Protein AF-A0A3C1DBM1-F1 (afdb_monomer)

Structure (mmCIF, N/CA/C/O backbone):
data_AF-A0A3C1DBM1-F1
#
_entry.id   AF-A0A3C1DBM1-F1
#
loop_
_atom_site.group_PDB
_atom_site.id
_atom_site.type_symbol
_atom_site.label_atom_id
_atom_site.label_alt_id
_atom_site.label_comp_id
_atom_site.label_asym_id
_atom_site.label_entity_id
_atom_site.label_seq_id
_atom_site.pdbx_PDB_ins_code
_atom_site.Cartn_x
_atom_site.Cartn_y
_atom_site.Cartn_z
_atom_site.occupancy
_atom_site.B_iso_or_equiv
_atom_site.auth_seq_id
_atom_site.auth_comp_id
_atom_site.auth_asym_id
_atom_site.auth_atom_id
_atom_site.pdbx_PDB_model_num
ATOM 1 N N . VAL A 1 1 ? 2.789 6.511 -1.102 1.00 89.38 1 VAL A N 1
ATOM 2 C CA . VAL A 1 1 ? 3.367 6.267 0.245 1.00 89.38 1 VAL A CA 1
ATOM 3 C C . VAL A 1 1 ? 4.881 6.455 0.311 1.00 89.38 1 VAL A C 1
ATOM 5 O O . VAL A 1 1 ? 5.406 6.600 1.406 1.00 8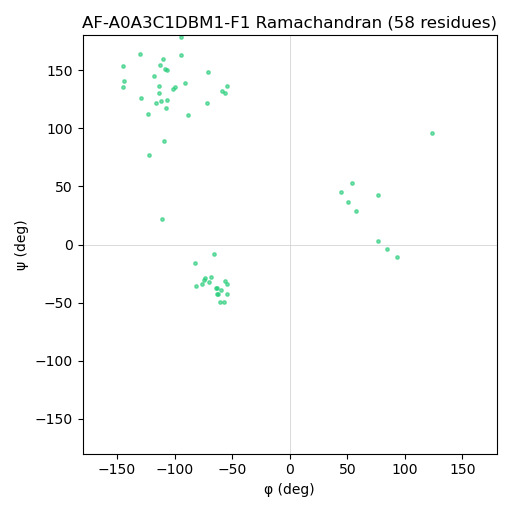9.38 1 VAL A O 1
ATOM 8 N N . ASN A 1 2 ? 5.596 6.473 -0.821 1.00 90.62 2 ASN A N 1
ATOM 9 C CA . ASN A 1 2 ? 7.039 6.754 -0.912 1.00 90.62 2 ASN A CA 1
ATOM 10 C C . ASN A 1 2 ? 7.920 5.805 -0.076 1.00 90.62 2 ASN A C 1
ATOM 12 O O . ASN A 1 2 ? 9.032 6.169 0.318 1.00 90.62 2 ASN A O 1
ATOM 16 N N . GLY A 1 3 ? 7.453 4.57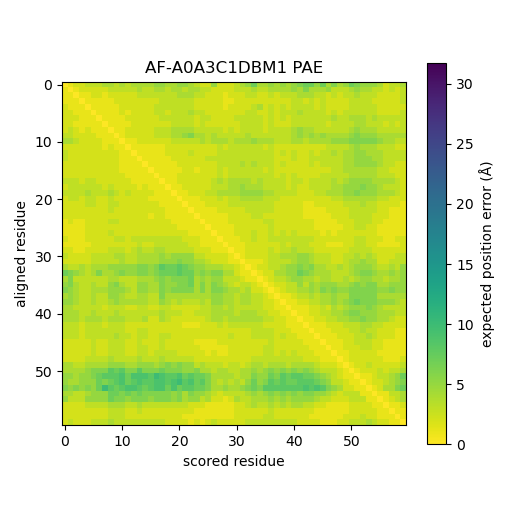0 0.123 1.00 92.00 3 GLY A N 1
ATOM 17 C CA . GLY A 1 3 ? 8.056 3.537 0.964 1.00 92.00 3 GLY A CA 1
ATOM 18 C C . GLY A 1 3 ? 7.098 3.027 2.039 1.00 92.00 3 GLY A C 1
ATOM 19 O O . GLY A 1 3 ? 7.027 3.593 3.127 1.00 92.00 3 GLY A O 1
ATOM 20 N N . LEU A 1 4 ? 6.413 1.912 1.774 1.00 92.31 4 LEU A N 1
ATOM 21 C CA . LEU A 1 4 ? 5.368 1.391 2.660 1.00 92.31 4 LEU A CA 1
ATOM 22 C C . LEU A 1 4 ? 5.913 0.959 4.031 1.00 92.31 4 LEU A C 1
ATOM 24 O O . LEU A 1 4 ? 5.310 1.275 5.048 1.00 92.31 4 LEU A O 1
ATOM 28 N N . ARG A 1 5 ? 7.116 0.368 4.094 1.00 91.25 5 ARG A N 1
ATOM 29 C CA . ARG A 1 5 ? 7.776 -0.000 5.370 1.00 91.25 5 ARG A CA 1
ATOM 30 C C . ARG A 1 5 ? 7.923 1.160 6.352 1.00 91.25 5 ARG A C 1
ATOM 32 O O . ARG A 1 5 ? 7.884 0.946 7.559 1.00 91.25 5 ARG A O 1
ATOM 39 N N . ALA A 1 6 ? 8.141 2.374 5.851 1.00 91.94 6 ALA A N 1
ATOM 40 C CA . ALA A 1 6 ? 8.278 3.544 6.711 1.00 91.94 6 ALA A CA 1
ATOM 41 C C . ALA A 1 6 ? 6.926 3.989 7.281 1.00 91.94 6 ALA A C 1
ATOM 43 O O . ALA A 1 6 ? 6.887 4.529 8.382 1.00 91.94 6 ALA A O 1
ATOM 44 N N . VAL A 1 7 ? 5.841 3.764 6.537 1.00 91.81 7 VAL A N 1
ATOM 45 C CA . VAL A 1 7 ? 4.477 4.115 6.944 1.00 91.81 7 VAL A CA 1
ATOM 46 C C . VAL A 1 7 ? 3.888 3.052 7.870 1.00 91.81 7 VAL A C 1
ATOM 48 O O . VAL A 1 7 ? 3.246 3.419 8.843 1.00 91.81 7 VAL A O 1
ATOM 51 N N . LEU A 1 8 ? 4.193 1.764 7.663 1.00 91.56 8 LEU A N 1
ATOM 52 C CA . LEU A 1 8 ? 3.775 0.679 8.568 1.00 91.56 8 LEU A CA 1
ATOM 53 C C . LEU A 1 8 ? 4.212 0.941 10.014 1.00 91.56 8 LEU A C 1
ATOM 55 O O . LEU A 1 8 ? 3.416 0.843 10.937 1.00 91.56 8 LEU A O 1
ATOM 59 N N . LYS A 1 9 ? 5.446 1.424 10.202 1.00 89.62 9 LYS A N 1
ATOM 60 C CA . LYS A 1 9 ? 5.980 1.827 11.517 1.00 89.62 9 LYS A CA 1
ATOM 61 C C . LYS A 1 9 ? 5.279 3.034 12.154 1.00 89.62 9 LYS A C 1
ATOM 63 O O . LYS A 1 9 ? 5.606 3.388 13.282 1.00 89.62 9 LYS A O 1
ATOM 68 N N . LYS A 1 10 ? 4.385 3.706 11.429 1.00 91.31 10 LYS A N 1
ATOM 69 C CA . LYS A 1 10 ? 3.647 4.899 11.864 1.00 91.31 10 LYS A CA 1
ATOM 70 C C . LYS A 1 10 ? 2.153 4.614 12.066 1.00 91.31 10 LYS A C 1
ATOM 72 O O . LYS A 1 10 ? 1.366 5.550 11.995 1.00 91.31 10 LYS A O 1
ATOM 77 N N . GLY A 1 11 ? 1.776 3.351 12.285 1.00 90.94 11 GLY A N 1
ATOM 78 C CA . GLY A 1 11 ? 0.380 2.962 12.508 1.00 90.94 11 GLY A CA 1
ATOM 79 C C . GLY A 1 11 ? -0.437 2.933 11.219 1.00 90.94 11 GLY A C 1
ATOM 80 O O . GLY A 1 11 ? -1.552 3.439 11.177 1.00 90.94 11 GLY A O 1
ATOM 81 N N . PHE A 1 12 ? 0.131 2.395 10.133 1.00 92.31 12 PHE A N 1
ATOM 82 C CA . PHE A 1 12 ? -0.599 2.297 8.864 1.00 92.31 12 PHE A CA 1
ATOM 83 C C . PHE A 1 12 ? -1.876 1.463 8.990 1.00 92.31 12 PHE A C 1
ATOM 85 O O . PHE A 1 12 ? -2.871 1.841 8.394 1.00 92.31 12 PHE A O 1
ATOM 92 N N . GLU A 1 13 ? -1.855 0.370 9.754 1.00 91.25 13 GLU A N 1
ATOM 93 C CA . GLU A 1 13 ? -3.028 -0.493 9.960 1.00 91.25 13 GLU A CA 1
ATOM 94 C C . GLU A 1 13 ? -4.159 0.257 10.673 1.00 91.25 13 GLU A C 1
ATOM 96 O O . GLU A 1 13 ? -5.300 0.205 10.226 1.00 91.25 13 GLU A O 1
ATOM 101 N N . ASP A 1 14 ? -3.834 1.056 11.694 1.00 92.44 14 ASP A N 1
ATOM 102 C CA . ASP A 1 14 ? -4.816 1.906 12.377 1.00 92.44 14 ASP A CA 1
ATOM 103 C C . ASP A 1 14 ? -5.413 2.946 11.422 1.00 92.44 14 ASP A C 1
ATOM 105 O O . ASP A 1 14 ? -6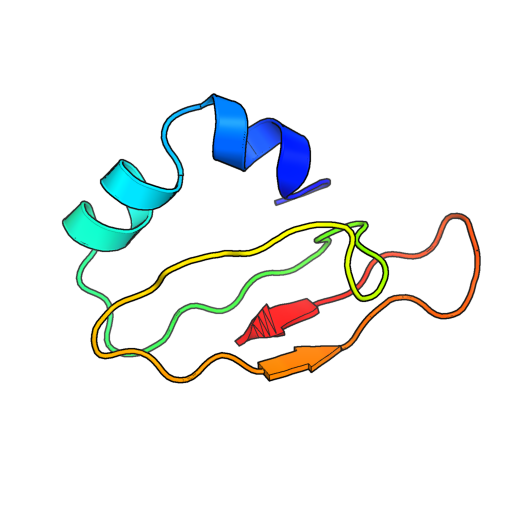.624 3.175 11.407 1.00 92.44 14 ASP A O 1
ATOM 109 N N . ILE A 1 15 ? -4.566 3.570 10.594 1.00 90.81 15 ILE A N 1
ATOM 110 C CA . ILE A 1 15 ? -5.008 4.506 9.556 1.00 90.81 15 ILE A CA 1
ATOM 111 C C . ILE A 1 15 ? -5.927 3.779 8.572 1.00 90.81 15 ILE A C 1
ATOM 113 O O . ILE A 1 15 ? -7.019 4.256 8.298 1.00 90.81 15 ILE A O 1
ATOM 117 N N . PHE A 1 16 ? -5.514 2.621 8.066 1.00 93.56 16 PHE A N 1
ATOM 118 C CA . PHE A 1 16 ? -6.278 1.831 7.109 1.00 93.56 16 PHE A CA 1
ATOM 119 C C . PHE A 1 16 ? -7.665 1.482 7.663 1.00 93.56 16 PHE A C 1
ATOM 121 O O . PHE A 1 16 ? -8.671 1.780 7.025 1.00 93.56 16 PHE A O 1
ATOM 128 N N . ALA A 1 17 ? -7.727 0.962 8.891 1.00 91.88 17 ALA A N 1
ATOM 129 C CA . ALA A 1 17 ? -8.978 0.624 9.562 1.00 91.88 17 ALA A CA 1
ATOM 130 C C . ALA A 1 17 ? -9.864 1.854 9.823 1.00 91.88 17 ALA A C 1
ATOM 132 O O . ALA A 1 17 ? -11.078 1.778 9.681 1.00 91.88 17 ALA A O 1
ATOM 133 N N . THR A 1 18 ? -9.272 3.001 10.171 1.00 95.06 18 THR A N 1
ATOM 134 C CA . THR A 1 18 ? -10.028 4.240 10.436 1.00 95.06 18 THR A CA 1
ATOM 135 C C . THR A 1 18 ? -10.643 4.831 9.168 1.00 95.06 18 THR A C 1
ATOM 137 O O . THR A 1 18 ? -11.684 5.480 9.235 1.00 95.06 18 THR A O 1
ATOM 140 N N . PHE A 1 19 ? -9.987 4.660 8.020 1.00 94.06 19 PHE A N 1
ATOM 141 C CA . PHE A 1 19 ? -10.482 5.188 6.751 1.00 94.06 19 PHE A CA 1
ATOM 142 C C . PHE A 1 19 ? -11.683 4.406 6.211 1.00 94.06 19 PHE A C 1
ATOM 144 O O . PHE A 1 19 ? -12.481 5.017 5.505 1.00 94.06 19 PHE A O 1
ATOM 151 N N . ASP A 1 20 ? -11.790 3.110 6.534 1.00 92.94 20 ASP A N 1
ATOM 152 C CA . ASP A 1 20 ? -12.920 2.234 6.174 1.00 92.94 20 ASP A CA 1
ATOM 153 C C . ASP A 1 20 ? -13.369 2.397 4.708 1.00 92.94 20 ASP A C 1
ATOM 155 O O . ASP A 1 20 ? -14.542 2.589 4.395 1.00 92.94 20 ASP A O 1
ATOM 159 N N . ALA A 1 21 ? -12.395 2.441 3.794 1.00 95.31 21 ALA A N 1
ATOM 160 C CA . ALA A 1 2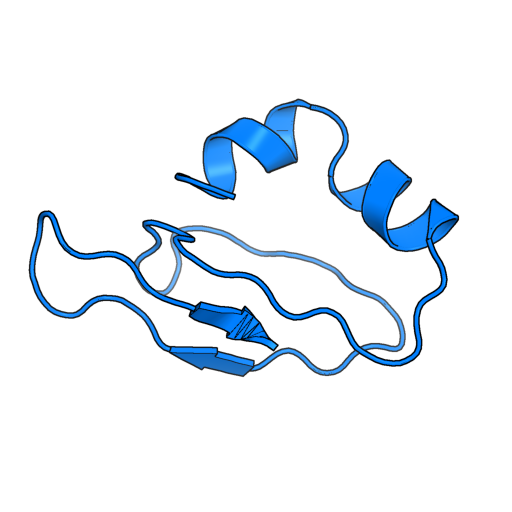1 ? -12.650 2.711 2.386 1.00 95.31 21 ALA A CA 1
ATOM 161 C C . ALA A 1 21 ? -12.880 1.412 1.621 1.00 95.31 21 ALA A C 1
ATOM 163 O O . ALA A 1 21 ? -12.091 0.491 1.755 1.00 95.31 21 ALA A O 1
ATOM 164 N N . ASP A 1 22 ? -13.848 1.375 0.705 1.00 96.75 22 ASP A N 1
ATOM 165 C CA . ASP A 1 22 ? -14.130 0.169 -0.090 1.00 96.75 22 ASP A CA 1
ATOM 166 C C . ASP A 1 22 ? -12.905 -0.356 -0.869 1.00 96.75 22 ASP A C 1
ATOM 168 O O . ASP A 1 22 ? -12.781 -1.555 -1.117 1.00 96.75 22 ASP A O 1
ATOM 172 N N . VAL A 1 23 ? -12.005 0.546 -1.289 1.00 96.25 23 VAL A N 1
ATOM 173 C CA . VAL A 1 23 ? -10.778 0.225 -2.033 1.00 96.25 23 VAL A CA 1
ATOM 174 C C . VAL A 1 23 ? -9.643 1.164 -1.625 1.00 96.25 23 VAL A C 1
ATOM 176 O O . VAL A 1 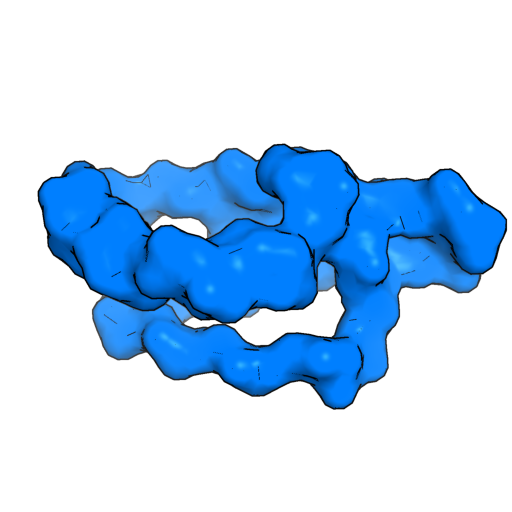23 ? -9.808 2.387 -1.612 1.00 96.25 23 VAL A O 1
ATOM 179 N N . PHE A 1 24 ? -8.450 0.609 -1.402 1.00 96.06 24 PHE A N 1
ATOM 180 C CA . PHE A 1 24 ? -7.233 1.372 -1.129 1.00 96.06 24 PHE A CA 1
ATOM 181 C C . PHE A 1 24 ? -6.241 1.254 -2.279 1.00 96.06 24 PHE A C 1
ATOM 183 O O . PHE A 1 24 ? -5.786 0.172 -2.600 1.00 96.06 24 PHE A O 1
ATOM 190 N N . ALA A 1 25 ? -5.818 2.376 -2.860 1.00 96.69 25 ALA A N 1
ATOM 191 C CA . ALA A 1 25 ? -4.779 2.378 -3.889 1.00 96.69 25 ALA A CA 1
ATOM 192 C C . ALA A 1 25 ? -3.465 2.944 -3.338 1.00 96.69 25 ALA A C 1
ATOM 194 O O . ALA A 1 25 ? -3.367 4.123 -2.984 1.00 96.69 25 ALA A O 1
ATOM 195 N N . LEU A 1 26 ? -2.418 2.122 -3.307 1.00 95.12 26 LEU A N 1
ATOM 196 C CA . LEU A 1 26 ? -1.096 2.504 -2.823 1.00 95.12 26 LEU A CA 1
ATOM 197 C C . LEU A 1 26 ? -0.122 2.668 -3.985 1.00 95.12 26 LEU A C 1
ATOM 199 O O . LEU A 1 26 ? 0.139 1.745 -4.754 1.00 95.12 26 LEU A O 1
ATOM 203 N N . GLN A 1 27 ? 0.494 3.844 -4.065 1.00 95.62 27 GLN A N 1
ATOM 204 C CA . GLN A 1 27 ? 1.566 4.119 -5.016 1.00 95.62 27 GLN A CA 1
ATOM 205 C C . GLN A 1 27 ? 2.893 4.338 -4.312 1.00 95.62 27 GLN A C 1
ATOM 207 O O . GLN A 1 27 ? 2.965 4.754 -3.153 1.00 95.62 27 GLN A O 1
ATOM 212 N N . GLU A 1 28 ? 3.960 4.070 -5.043 1.00 95.31 28 GLU A N 1
ATOM 213 C CA . GLU A 1 28 ? 5.322 4.139 -4.559 1.00 95.31 28 GLU A CA 1
ATOM 214 C C . GLU A 1 28 ? 5.589 3.299 -3.292 1.00 95.31 28 GLU A C 1
ATOM 216 O O . GLU A 1 28 ? 6.111 3.800 -2.290 1.00 95.31 28 GLU A O 1
ATOM 221 N N . THR A 1 29 ? 5.245 2.012 -3.311 1.00 94.25 29 THR A N 1
ATOM 222 C CA . THR A 1 29 ? 5.418 1.123 -2.147 1.00 94.25 29 THR A CA 1
ATOM 223 C C . THR A 1 29 ? 6.889 0.847 -1.820 1.00 94.25 29 THR A C 1
ATOM 225 O O . THR A 1 29 ? 7.228 0.650 -0.653 1.00 94.25 29 THR A O 1
ATOM 228 N N . LYS A 1 30 ? 7.784 0.888 -2.821 1.00 92.38 30 LYS A N 1
ATOM 229 C CA . LYS A 1 30 ? 9.218 0.531 -2.725 1.00 92.38 30 LYS A CA 1
ATOM 230 C C . LYS A 1 30 ? 9.449 -0.846 -2.075 1.00 92.38 30 LYS A C 1
ATOM 232 O O . LYS A 1 30 ? 10.400 -1.026 -1.306 1.00 92.38 30 LYS A O 1
ATOM 237 N N . LEU A 1 31 ? 8.554 -1.793 -2.361 1.00 89.31 31 LEU A N 1
ATOM 238 C CA . LEU A 1 31 ? 8.597 -3.169 -1.867 1.00 89.31 31 LEU A CA 1
ATOM 239 C C . LEU A 1 31 ? 9.009 -4.164 -2.954 1.00 89.31 31 LEU A C 1
ATOM 241 O O . LEU A 1 31 ? 8.718 -3.977 -4.137 1.00 89.31 31 LEU A O 1
ATOM 245 N N . GLN A 1 32 ? 9.649 -5.242 -2.508 1.00 86.81 32 GLN A N 1
ATOM 246 C CA . GLN A 1 32 ? 9.815 -6.502 -3.231 1.00 86.81 32 GLN A CA 1
ATOM 247 C C . GLN A 1 32 ? 8.971 -7.590 -2.551 1.00 86.81 32 GLN A C 1
ATOM 249 O O . GLN A 1 32 ? 8.632 -7.456 -1.372 1.00 86.81 32 GLN A O 1
ATOM 254 N N . ALA A 1 33 ? 8.664 -8.665 -3.281 1.00 85.62 33 ALA A N 1
ATOM 255 C CA . ALA A 1 33 ? 7.911 -9.800 -2.749 1.00 85.62 33 ALA A CA 1
ATOM 256 C C . ALA A 1 33 ? 8.562 -10.365 -1.470 1.00 85.62 33 ALA A C 1
ATOM 258 O O . ALA A 1 33 ? 9.786 -10.490 -1.395 1.00 85.62 33 ALA A O 1
ATOM 259 N N . GLY A 1 34 ? 7.740 -10.666 -0.459 1.00 84.44 34 GLY A N 1
ATOM 260 C CA . GLY A 1 34 ? 8.173 -11.220 0.831 1.00 84.44 34 GLY A CA 1
ATOM 261 C C . GLY A 1 34 ? 8.818 -10.227 1.809 1.00 84.44 34 GLY A C 1
ATOM 262 O O . GLY A 1 34 ? 9.266 -10.634 2.875 1.00 84.44 34 GLY A O 1
ATOM 263 N N . GLN A 1 35 ? 8.903 -8.929 1.485 1.00 85.12 35 GLN A N 1
ATOM 264 C CA . GLN A 1 35 ? 9.482 -7.927 2.399 1.00 85.12 35 GLN A CA 1
ATOM 265 C C . GLN A 1 35 ? 8.520 -7.409 3.470 1.00 85.12 35 GLN A C 1
ATOM 267 O O . GLN A 1 35 ? 8.964 -6.734 4.402 1.00 85.12 35 GLN A O 1
ATOM 272 N N . VAL A 1 36 ? 7.226 -7.643 3.288 1.00 84.75 36 VAL A N 1
ATOM 273 C CA . VAL A 1 36 ? 6.150 -7.246 4.190 1.00 84.75 36 VAL A CA 1
ATOM 274 C C . VAL A 1 36 ? 5.116 -8.357 4.157 1.00 84.75 36 VAL A C 1
ATOM 276 O O . VAL A 1 36 ? 4.848 -8.901 3.087 1.00 84.75 36 VAL A O 1
ATOM 279 N N . ASP A 1 37 ? 4.569 -8.644 5.328 1.00 83.25 37 ASP A N 1
ATOM 280 C CA . ASP A 1 37 ? 3.338 -9.396 5.509 1.00 83.25 37 ASP A CA 1
ATOM 281 C C . ASP A 1 37 ? 2.344 -8.421 6.147 1.00 83.25 37 ASP A C 1
ATOM 283 O O . ASP A 1 37 ? 2.684 -7.769 7.138 1.00 83.25 37 ASP A O 1
ATOM 287 N N . LEU A 1 38 ? 1.215 -8.196 5.486 1.00 86.00 38 LEU A N 1
ATOM 288 C CA . LEU A 1 38 ? 0.230 -7.171 5.824 1.00 86.00 38 LEU A CA 1
ATOM 289 C C . LEU A 1 38 ? -1.094 -7.891 6.033 1.00 86.00 38 LEU A C 1
ATOM 291 O O . LEU A 1 38 ? -1.648 -8.430 5.079 1.00 86.00 38 LEU A O 1
ATOM 295 N N . ASP A 1 39 ? -1.585 -7.901 7.267 1.00 87.88 39 ASP A N 1
ATOM 296 C CA . ASP A 1 39 ? -2.895 -8.466 7.566 1.00 87.88 39 ASP A CA 1
ATOM 297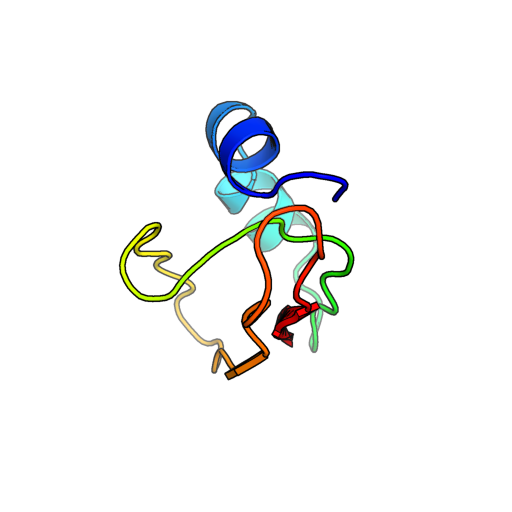 C C . ASP A 1 39 ? -3.950 -7.370 7.397 1.00 87.88 39 ASP A C 1
ATOM 299 O O . ASP A 1 39 ? -3.975 -6.391 8.145 1.00 87.88 39 ASP A O 1
ATOM 303 N N . LEU A 1 40 ? -4.793 -7.511 6.374 1.00 90.06 40 LEU A N 1
ATOM 304 C CA . LEU A 1 40 ? -5.880 -6.582 6.063 1.00 90.06 40 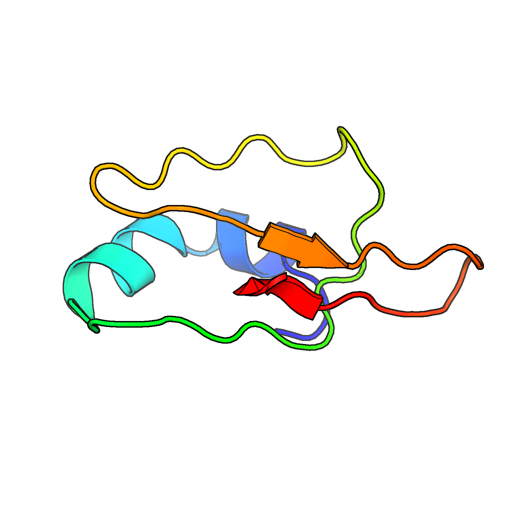LEU A CA 1
ATOM 305 C C . LEU A 1 40 ? -7.212 -7.349 6.064 1.00 90.06 40 LEU A C 1
ATOM 307 O O . LEU A 1 40 ? -7.739 -7.682 4.997 1.00 90.06 40 LEU A O 1
ATOM 311 N N . PRO A 1 41 ? -7.770 -7.666 7.248 1.00 90.50 41 PRO A N 1
ATOM 312 C CA . PRO A 1 41 ? -8.978 -8.470 7.351 1.00 90.50 41 PRO A CA 1
ATOM 313 C C . PRO A 1 41 ? -10.138 -7.866 6.559 1.00 90.50 41 PRO A C 1
ATOM 315 O O . PRO A 1 41 ? -10.462 -6.690 6.704 1.00 90.50 41 PRO A O 1
ATOM 318 N N . GLY A 1 42 ? -10.786 -8.688 5.733 1.00 93.94 42 GLY A N 1
ATOM 319 C CA . GLY A 1 42 ? -11.916 -8.264 4.901 1.00 93.94 42 GLY A CA 1
ATOM 320 C C . GLY A 1 42 ? -11.529 -7.625 3.565 1.00 93.94 42 GLY A C 1
ATOM 321 O O . GLY A 1 42 ? -12.416 -7.378 2.753 1.00 93.94 42 GLY A O 1
ATOM 322 N N . TYR A 1 43 ? -10.235 -7.428 3.302 1.00 95.00 43 TYR A N 1
ATOM 323 C CA . TYR A 1 43 ? -9.733 -6.926 2.027 1.00 95.00 43 TYR A CA 1
ATOM 324 C C . TYR A 1 43 ? -9.017 -8.026 1.248 1.00 95.00 43 TYR A C 1
ATOM 326 O O . TYR A 1 43 ? -8.438 -8.956 1.807 1.00 95.00 43 TYR A O 1
ATOM 334 N N . HIS A 1 44 ? -9.064 -7.901 -0.073 1.00 94.31 44 HIS A N 1
ATOM 335 C CA . HIS A 1 44 ? -8.186 -8.636 -0.971 1.00 94.31 44 HIS A CA 1
ATOM 336 C C . HIS A 1 44 ? -7.074 -7.701 -1.413 1.00 94.31 44 HIS A C 1
ATOM 338 O O . HIS A 1 44 ? -7.366 -6.578 -1.816 1.00 94.31 44 HIS A O 1
ATOM 344 N N . ASP A 1 45 ? -5.834 -8.172 -1.378 1.00 93.19 45 ASP A N 1
ATOM 345 C CA . ASP A 1 45 ? -4.669 -7.382 -1.735 1.00 93.19 45 ASP A CA 1
ATOM 346 C C . ASP A 1 45 ? -3.994 -7.903 -3.010 1.00 93.19 45 ASP A C 1
ATOM 348 O O . ASP A 1 45 ? -3.779 -9.099 -3.225 1.00 93.19 45 ASP A O 1
ATOM 352 N N . TYR A 1 46 ? -3.629 -6.973 -3.884 1.00 93.75 46 TYR A N 1
ATOM 353 C CA . TYR A 1 46 ? -2.933 -7.254 -5.129 1.00 93.75 46 TYR A CA 1
ATOM 354 C C . TYR A 1 46 ? -1.708 -6.361 -5.252 1.00 93.75 46 TYR A C 1
ATOM 356 O O . TYR A 1 46 ? -1.781 -5.133 -5.211 1.00 93.75 46 TYR A O 1
ATOM 364 N N . TRP A 1 47 ? -0.555 -6.987 -5.480 1.00 94.00 47 TRP A N 1
ATOM 365 C CA . TRP A 1 47 ? 0.728 -6.295 -5.499 1.00 94.00 47 TRP A CA 1
ATOM 366 C C . TRP A 1 47 ? 1.362 -6.304 -6.883 1.00 94.00 47 TRP A C 1
ATOM 368 O O . TRP A 1 47 ? 1.574 -7.352 -7.492 1.00 94.00 47 TRP A O 1
ATOM 378 N N . SER A 1 48 ? 1.778 -5.124 -7.338 1.00 94.38 48 SER A N 1
ATOM 379 C CA . SER A 1 48 ? 2.664 -4.963 -8.488 1.00 94.38 48 SER A CA 1
ATOM 380 C C . SER A 1 48 ? 4.036 -4.510 -7.997 1.00 94.38 48 SER A C 1
ATOM 382 O O . SER A 1 48 ? 4.315 -3.314 -7.869 1.00 94.38 48 SER A O 1
ATOM 384 N N . TYR A 1 49 ? 4.902 -5.477 -7.684 1.00 92.88 49 TYR A N 1
ATOM 385 C CA . TYR A 1 49 ? 6.241 -5.209 -7.159 1.00 92.88 49 TYR A CA 1
ATOM 386 C C . TYR A 1 49 ? 7.186 -4.610 -8.206 1.00 92.88 49 TYR A C 1
ATOM 388 O O . TYR A 1 49 ? 7.145 -4.938 -9.394 1.00 92.88 49 TYR A O 1
ATOM 396 N N . ALA A 1 50 ? 8.113 -3.771 -7.743 1.00 87.94 50 ALA A N 1
ATOM 397 C CA . ALA A 1 50 ? 9.170 -3.251 -8.597 1.00 87.94 50 ALA A CA 1
ATOM 398 C C . ALA A 1 50 ? 10.192 -4.348 -8.925 1.00 87.94 50 ALA A C 1
ATOM 400 O O . ALA A 1 50 ? 10.842 -4.893 -8.034 1.00 87.94 50 ALA A O 1
ATOM 401 N N . GLN A 1 51 ? 10.389 -4.624 -10.215 1.00 83.44 51 GLN A N 1
ATOM 402 C CA . GLN A 1 51 ? 11.376 -5.612 -10.668 1.00 83.44 51 GLN A CA 1
ATOM 403 C C . GLN A 1 51 ? 12.817 -5.086 -10.601 1.00 83.44 51 GLN A C 1
ATOM 405 O O . GLN A 1 51 ? 13.754 -5.833 -10.332 1.00 83.44 51 GLN A O 1
ATOM 410 N N . LYS A 1 52 ? 13.014 -3.785 -10.847 1.00 85.38 52 LYS A N 1
ATOM 411 C CA . LYS A 1 52 ? 14.337 -3.148 -10.858 1.00 85.38 52 LYS A CA 1
ATOM 412 C C . LYS A 1 52 ? 14.598 -2.418 -9.545 1.00 85.38 52 LYS A C 1
ATOM 414 O O . LYS A 1 52 ? 13.758 -1.660 -9.061 1.00 85.38 52 LYS A O 1
ATOM 419 N N . LYS A 1 53 ? 15.803 -2.587 -8.995 1.00 78.69 53 LYS A N 1
ATOM 420 C CA . LYS A 1 53 ? 16.261 -1.832 -7.820 1.00 78.69 53 LYS A CA 1
ATOM 421 C C . LYS A 1 53 ? 16.224 -0.327 -8.122 1.00 78.69 53 LYS A C 1
ATOM 423 O O . LYS A 1 53 ? 16.697 0.098 -9.170 1.00 78.69 53 LYS A O 1
ATOM 428 N N . GLY A 1 54 ? 15.653 0.458 -7.209 1.00 80.81 54 GLY A N 1
ATOM 429 C CA . GLY A 1 54 ? 15.457 1.905 -7.379 1.00 80.81 54 GLY A CA 1
ATOM 430 C C . GLY A 1 54 ? 14.099 2.306 -7.969 1.00 80.81 54 GLY A C 1
ATOM 431 O O . GLY A 1 54 ? 13.748 3.478 -7.894 1.00 80.81 54 GLY A O 1
ATOM 432 N N . TYR A 1 55 ? 13.312 1.353 -8.479 1.00 86.88 55 TYR A N 1
ATOM 433 C CA . TYR A 1 55 ? 11.934 1.587 -8.914 1.00 86.88 55 TYR A CA 1
ATOM 434 C C . TYR A 1 55 ? 10.944 1.252 -7.802 1.00 86.88 55 TYR A C 1
ATOM 436 O O . TYR A 1 55 ? 11.278 0.581 -6.822 1.00 86.88 55 TYR A O 1
ATOM 444 N N . SER A 1 56 ? 9.717 1.741 -7.956 1.00 91.81 56 SER A N 1
ATOM 445 C CA . SER A 1 56 ? 8.666 1.585 -6.963 1.00 91.81 56 SER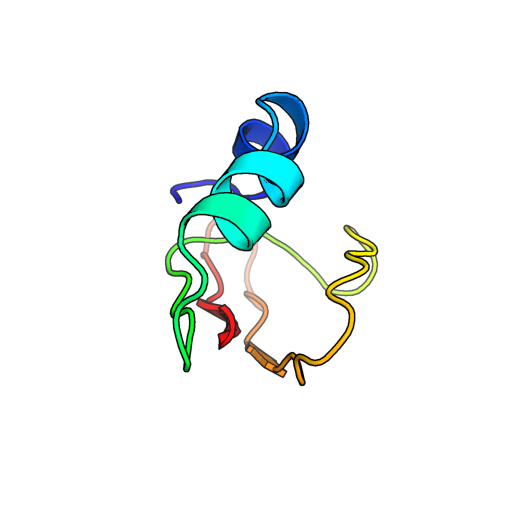 A CA 1
ATOM 446 C C . SER A 1 56 ? 7.486 0.802 -7.512 1.00 91.81 56 SER A C 1
ATOM 448 O O . SER A 1 56 ? 7.177 0.897 -8.697 1.00 91.81 56 SER A O 1
ATOM 450 N N . GLY A 1 57 ? 6.870 0.007 -6.643 1.00 93.94 57 GLY A N 1
ATOM 451 C CA . GLY A 1 57 ? 5.671 -0.755 -6.958 1.00 93.94 57 GLY A CA 1
ATOM 452 C C . GLY A 1 57 ? 4.394 -0.021 -6.565 1.00 93.94 57 GLY A C 1
ATOM 453 O O . GLY A 1 57 ? 4.427 1.067 -5.972 1.00 93.94 57 GLY A O 1
ATOM 454 N N . THR A 1 58 ? 3.274 -0.667 -6.853 1.00 95.56 58 THR A N 1
ATOM 455 C CA . THR A 1 58 ? 1.923 -0.257 -6.458 1.00 95.56 58 THR A CA 1
ATOM 456 C C . THR A 1 58 ? 1.187 -1.429 -5.811 1.00 95.56 58 THR A C 1
ATOM 458 O O . THR A 1 58 ? 1.623 -2.578 -5.930 1.00 95.56 58 THR A O 1
ATOM 461 N N . ALA A 1 59 ? 0.094 -1.135 -5.116 1.00 95.25 59 ALA A N 1
ATOM 462 C CA . ALA A 1 59 ? -0.838 -2.133 -4.608 1.00 95.25 59 ALA A CA 1
ATOM 463 C C . ALA A 1 59 ? -2.272 -1.601 -4.660 1.00 95.25 59 ALA A C 1
ATOM 465 O O . ALA A 1 59 ? -2.464 -0.378 -4.628 1.00 95.25 59 ALA A O 1
ATOM 466 N N . VAL A 1 60 ? -3.235 -2.513 -4.752 1.00 94.62 60 VAL A N 1
ATOM 467 C CA . VAL A 1 60 ? -4.664 -2.240 -4.579 1.00 94.62 60 VAL A CA 1
ATOM 468 C C . VAL A 1 60 ? -5.297 -3.305 -3.699 1.00 94.62 60 VAL A C 1
ATOM 470 O O . VAL A 1 60 ? -4.800 -4.453 -3.776 1.00 94.62 60 VAL A O 1
#

Nearest PDB structures (foldseek):
  8igi-assembly2_B  TM=9.056E-01  e=1.457E-04  Helicobacter pylori 26695
  5cfe-assembly1_A  TM=9.324E-01  e=2.497E-04  Bacillus subtilis subsp. subtilis str. 168

Solvent-accessible surface area (backbone atoms only — not comparable to full-atom values): 3782 Å² total; per-residue (Å²): 98,82,26,40,75,68,43,51,80,68,48,38,66,60,50,54,64,71,64,71,60,99,71,62,81,44,46,36,31,58,42,50,89,86,76,70,87,81,91,54,89,97,62,78,82,46,79,47,59,31,89,50,92,94,50,55,13,36,36,63

Secondary structure (DSSP, 8-state):
---HHHHHTTTHHHHHHHH--S---EE-----TTS-----TT----EE--SSTT---EE-

Sequence (60 aa):
VNGLRAVLKKGFEDIFATFDADVFALQETKLQAGQVDLDLPGYHDYWSYAQKKGYSGTAV

Mean predicted aligned error: 2.91 Å

pLDDT: mean 91.17, std 4.12, range [78.69, 96.75]

Radius of gyration: 11.3 Å; Cα contacts (8 Å, |Δi|>4): 76; chains: 1; bounding box: 30×1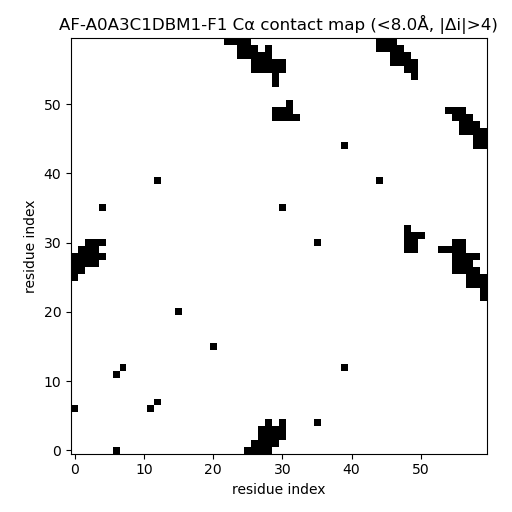8×23 Å

Foldseek 3Di:
DLAQVVVVVVPVVVVVVVVPDPDDKFWFNQDDPPPDDDDDPPDDKDWDQDPDRPDGIIMD